Protein AF-A0A9E1WDV5-F1 (afdb_monomer)

Solvent-accessible surface area (backbone atoms only — not comparable to full-atom values): 10100 Å² total; per-residue (Å²): 139,89,77,88,84,61,81,76,70,56,61,64,53,57,55,52,54,55,58,60,65,59,67,74,69,68,68,80,78,72,62,72,79,71,46,69,44,47,74,44,73,50,75,54,96,92,43,55,32,31,44,28,14,73,66,49,79,70,49,50,43,37,29,27,35,70,86,77,57,23,31,42,32,29,31,73,94,38,62,71,70,48,54,77,76,39,52,66,35,96,75,45,41,65,45,50,74,66,55,44,56,51,50,28,55,51,74,51,48,94,78,53,53,72,71,54,52,51,50,44,50,54,50,51,52,53,51,44,63,72,44,42,66,62,52,52,61,49,50,54,74,52,51,81,76,49,80,89,74,82,72,77,86,81,66,74,64,76,66,59,64,69,74,73,73,123

Structure (mmCIF, N/CA/C/O backbone):
data_AF-A0A9E1WDV5-F1
#
_entry.id   AF-A0A9E1WDV5-F1
#
loop_
_atom_site.group_PDB
_atom_site.id
_atom_site.type_symbol
_atom_site.label_atom_id
_atom_site.label_alt_id
_atom_site.label_comp_id
_atom_site.label_asym_id
_atom_site.label_entity_id
_atom_site.label_seq_id
_atom_site.pdbx_PDB_ins_code
_atom_site.Cartn_x
_atom_site.Cartn_y
_atom_site.Cartn_z
_atom_site.occupancy
_atom_site.B_iso_or_equiv
_atom_site.auth_seq_id
_atom_site.auth_comp_id
_atom_site.auth_asym_id
_atom_site.auth_atom_id
_atom_site.pdbx_PDB_model_num
ATOM 1 N N . MET A 1 1 ? -38.985 -73.290 37.333 1.00 40.25 1 MET A N 1
ATOM 2 C CA . MET A 1 1 ? -37.924 -72.934 36.360 1.00 40.25 1 MET A CA 1
ATOM 3 C C . MET A 1 1 ? -38.613 -72.349 35.131 1.00 40.25 1 MET A C 1
ATOM 5 O O . MET A 1 1 ? -39.318 -73.069 34.452 1.00 40.25 1 MET A O 1
ATOM 9 N N . SER A 1 2 ? -38.788 -71.028 35.063 1.00 48.06 2 SER A N 1
ATOM 10 C CA . SER A 1 2 ? -37.853 -70.038 34.482 1.00 48.06 2 SER A CA 1
ATOM 11 C C . SER A 1 2 ? -38.047 -69.858 32.971 1.00 48.06 2 SER A C 1
ATOM 13 O O . SER A 1 2 ? -37.260 -70.384 32.199 1.00 48.06 2 SER A O 1
ATOM 15 N N . ILE A 1 3 ? -39.074 -69.102 32.549 1.00 50.84 3 ILE A N 1
ATOM 16 C CA . ILE A 1 3 ? -39.192 -68.623 31.147 1.00 50.84 3 ILE A CA 1
ATOM 17 C C . ILE A 1 3 ? -39.612 -67.134 31.051 1.00 50.84 3 ILE A C 1
ATOM 19 O O . ILE A 1 3 ? -39.358 -66.474 30.052 1.00 50.84 3 ILE A O 1
ATOM 23 N N . LEU A 1 4 ? -40.154 -66.519 32.109 1.00 46.38 4 LEU A N 1
ATOM 24 C CA . LEU A 1 4 ? -40.677 -65.138 32.050 1.00 46.38 4 LEU A CA 1
ATOM 25 C C . LEU A 1 4 ? -39.651 -64.012 32.304 1.00 46.38 4 LEU A C 1
ATOM 27 O O . LEU A 1 4 ? -40.028 -62.847 32.390 1.00 46.38 4 LEU A O 1
ATOM 31 N N . SER A 1 5 ? -38.353 -64.318 32.387 1.00 48.53 5 SER A N 1
ATOM 32 C CA . SER A 1 5 ? -37.308 -63.343 32.756 1.00 48.53 5 SER A CA 1
ATOM 33 C C . SER A 1 5 ? -36.279 -63.083 31.648 1.00 48.53 5 SER A C 1
ATOM 35 O O . SER A 1 5 ? -35.106 -62.854 31.930 1.00 48.53 5 SER A O 1
ATOM 37 N N . LEU A 1 6 ? -36.686 -63.131 30.373 1.00 48.66 6 LEU A N 1
ATOM 38 C CA . LEU A 1 6 ? -35.787 -62.796 29.255 1.00 48.66 6 LEU A CA 1
ATOM 39 C C . LEU A 1 6 ? -36.230 -61.572 28.434 1.00 48.66 6 LEU A C 1
ATOM 41 O O . LEU A 1 6 ? -35.383 -60.851 27.919 1.00 48.66 6 LEU A O 1
ATOM 45 N N . CYS A 1 7 ? -37.523 -61.231 28.399 1.00 47.50 7 CYS A N 1
ATOM 46 C CA . CYS A 1 7 ? -38.008 -60.123 27.559 1.00 47.50 7 CYS A CA 1
ATOM 47 C C . CYS A 1 7 ? -37.864 -58.719 28.180 1.00 47.50 7 CYS A C 1
ATOM 49 O O . CYS A 1 7 ? -38.053 -57.720 27.490 1.00 47.50 7 CYS A O 1
ATOM 51 N N . LYS A 1 8 ? -37.520 -58.602 29.472 1.00 47.00 8 LYS A N 1
ATOM 52 C CA . LYS A 1 8 ? -37.421 -57.295 30.161 1.00 47.00 8 LYS A CA 1
ATOM 53 C C . LYS A 1 8 ? -36.013 -56.680 30.125 1.00 47.00 8 LYS A C 1
ATOM 55 O O . LYS A 1 8 ? -35.875 -55.481 30.344 1.00 47.00 8 LYS A O 1
ATOM 60 N N . LYS A 1 9 ? -34.979 -57.472 29.805 1.00 47.53 9 LYS A N 1
ATOM 61 C CA . LYS A 1 9 ? -33.569 -57.033 29.785 1.00 47.53 9 LYS A CA 1
ATOM 62 C C . LYS A 1 9 ? -33.038 -56.601 28.411 1.00 47.53 9 LYS A C 1
ATOM 64 O O . LYS A 1 9 ? -31.961 -56.026 28.362 1.00 47.53 9 LYS A O 1
ATOM 69 N N . MET A 1 10 ? -33.779 -56.804 27.317 1.00 49.31 10 MET A N 1
ATOM 70 C CA . MET A 1 10 ? -33.367 -56.320 25.983 1.00 49.31 10 MET A CA 1
ATOM 71 C C . MET A 1 10 ? -33.741 -54.855 25.710 1.00 49.31 10 MET A C 1
ATOM 73 O O . MET A 1 10 ? -33.096 -54.194 24.901 1.00 49.31 10 MET A O 1
ATOM 77 N N . ARG A 1 11 ? -34.753 -54.315 26.405 1.00 49.81 11 ARG A N 1
ATOM 78 C CA . ARG A 1 11 ? -35.222 -52.932 26.219 1.00 49.81 11 ARG A CA 1
ATOM 79 C C . ARG A 1 11 ? -34.251 -51.830 26.689 1.00 49.81 11 ARG A C 1
ATOM 81 O O . ARG A 1 11 ? -34.165 -50.834 25.978 1.00 49.81 11 ARG A O 1
ATOM 88 N N . PRO A 1 12 ? -33.502 -51.957 27.806 1.00 51.78 12 PRO A N 1
ATOM 89 C CA . PRO A 1 12 ? -32.564 -50.902 28.196 1.00 51.78 12 PRO A CA 1
ATOM 90 C C . PRO A 1 12 ? -31.281 -50.917 27.351 1.00 51.78 12 PRO A C 1
ATOM 92 O O . PRO A 1 12 ? -30.659 -49.875 27.178 1.00 51.78 12 PRO A O 1
ATOM 95 N N . ILE A 1 13 ? -30.905 -52.070 26.783 1.00 55.22 13 ILE A N 1
ATOM 96 C CA . ILE A 1 13 ? -29.694 -52.202 25.959 1.00 55.22 13 ILE A CA 1
ATOM 97 C C . ILE A 1 13 ? -29.890 -51.496 24.611 1.00 55.22 13 ILE A C 1
ATOM 99 O O . ILE A 1 13 ? -29.024 -50.743 24.178 1.00 55.22 13 ILE A O 1
ATOM 103 N N . LEU A 1 14 ? -31.063 -51.658 23.990 1.00 53.00 14 LEU A N 1
ATOM 104 C CA . LEU A 1 14 ? -31.397 -50.994 22.726 1.00 53.00 14 LEU A CA 1
ATOM 105 C C . LEU A 1 14 ? -31.466 -49.463 22.853 1.00 53.00 14 LEU A C 1
ATOM 107 O O . LEU A 1 14 ? -31.001 -48.762 21.961 1.00 53.00 14 LEU A O 1
ATOM 111 N N . LEU A 1 15 ? -31.969 -48.938 23.975 1.00 54.72 15 LEU A N 1
ATOM 112 C CA . LEU A 1 15 ? -31.975 -47.493 24.242 1.00 54.72 15 LEU A CA 1
ATOM 113 C C . LEU A 1 15 ? -30.565 -46.930 24.475 1.00 54.72 15 LEU A C 1
ATOM 115 O O . LEU A 1 15 ? -30.268 -45.823 24.034 1.00 54.72 15 LEU A O 1
ATOM 119 N N . SER A 1 16 ? -29.683 -47.70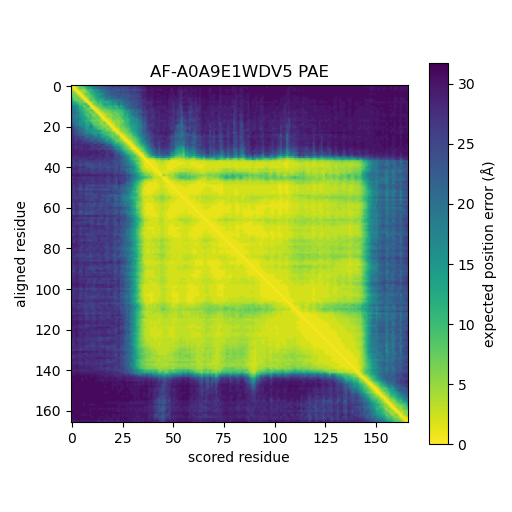4 25.113 1.00 55.78 16 SER A N 1
ATOM 120 C CA . SER A 1 16 ? -28.302 -47.284 25.365 1.00 55.78 16 SER A CA 1
ATOM 121 C C . SER A 1 16 ? -27.4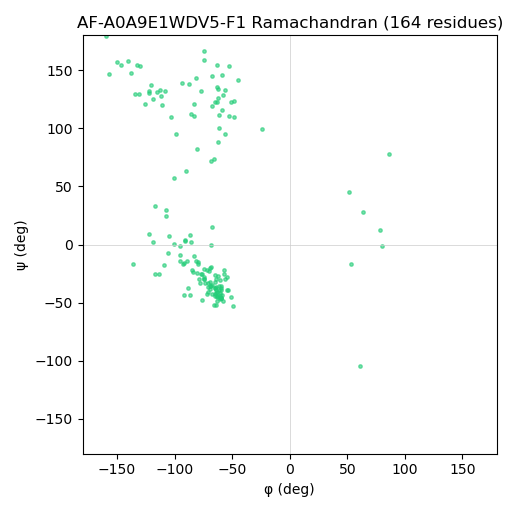55 -47.243 24.088 1.00 55.78 16 SER A C 1
ATOM 123 O O . SER A 1 16 ? -26.600 -46.374 23.965 1.00 55.78 16 SER A O 1
ATOM 125 N N . VAL A 1 17 ? -27.699 -48.133 23.120 1.00 57.88 17 VAL A N 1
ATOM 126 C CA . VAL A 1 17 ? -26.979 -48.135 21.830 1.00 57.88 17 VAL A CA 1
ATOM 127 C C . VAL A 1 17 ? -27.385 -46.944 20.952 1.00 57.88 17 VAL A C 1
ATOM 129 O O . VAL A 1 17 ? -26.532 -46.342 20.306 1.00 57.88 17 VAL A O 1
ATOM 132 N N . VAL A 1 18 ? -28.660 -46.539 20.978 1.00 58.50 18 VAL A N 1
ATOM 133 C CA . VAL A 1 18 ? -29.145 -45.367 20.223 1.00 58.50 18 VAL A CA 1
ATOM 134 C C . VAL A 1 18 ? -28.589 -44.052 20.789 1.00 58.50 18 VAL A C 1
ATOM 136 O O . VAL A 1 18 ? -28.248 -43.156 20.020 1.00 58.50 18 VAL A O 1
ATOM 139 N N . LEU A 1 19 ? -28.419 -43.944 22.112 1.00 57.44 19 LEU A N 1
ATOM 140 C CA . LEU A 1 19 ? -27.826 -42.760 22.751 1.00 57.44 19 LEU A CA 1
ATOM 141 C C . LEU A 1 19 ? -26.325 -42.594 22.455 1.00 57.44 19 LEU A C 1
ATOM 143 O O . LEU A 1 19 ? -25.858 -41.465 22.339 1.00 57.44 19 LEU A O 1
ATOM 147 N N . VAL A 1 20 ? -25.578 -43.691 22.279 1.00 59.66 20 VAL A N 1
ATOM 148 C CA . VAL A 1 20 ? -24.147 -43.631 21.918 1.00 59.66 20 VAL A CA 1
ATOM 149 C C . VAL A 1 20 ? -23.956 -43.212 20.454 1.00 59.66 20 VAL A C 1
ATOM 151 O O . VAL A 1 20 ? -23.021 -42.479 20.146 1.00 59.66 20 VAL A O 1
ATOM 154 N N . LEU A 1 21 ? -24.870 -43.591 19.555 1.00 56.53 21 LEU A N 1
ATOM 155 C CA . LEU A 1 21 ? -24.805 -43.217 18.135 1.00 56.53 21 LEU A CA 1
ATOM 156 C C . LEU A 1 21 ? -25.186 -41.747 17.866 1.00 56.53 21 LEU A C 1
ATOM 158 O O . LEU A 1 21 ? -24.774 -41.193 16.850 1.00 56.53 21 LEU A O 1
ATOM 162 N N . ALA A 1 22 ? -25.917 -41.089 18.772 1.00 56.88 22 ALA A N 1
ATOM 163 C CA . ALA A 1 22 ? -26.280 -39.673 18.643 1.00 56.88 22 ALA A CA 1
ATOM 164 C C . ALA A 1 22 ? -25.162 -38.698 19.078 1.00 56.88 22 ALA A C 1
ATOM 166 O O . ALA A 1 22 ? -25.220 -37.514 18.751 1.00 56.88 22 ALA A O 1
ATOM 167 N N . ALA A 1 23 ? -24.129 -39.175 19.784 1.00 54.06 23 ALA A N 1
ATOM 168 C CA . ALA A 1 23 ? -23.031 -38.333 20.268 1.00 54.06 23 ALA A CA 1
ATOM 169 C C . ALA A 1 23 ? -21.973 -38.008 19.192 1.00 54.06 23 ALA A C 1
ATOM 171 O O . ALA A 1 23 ? -21.201 -37.071 19.365 1.00 54.06 23 ALA A O 1
ATOM 172 N N . CYS A 1 24 ? -21.953 -38.730 18.066 1.00 59.31 24 CYS A N 1
ATOM 173 C CA . CYS A 1 24 ? -21.015 -38.482 16.962 1.00 59.31 24 CYS A CA 1
ATOM 174 C C . CYS A 1 24 ? -21.587 -37.591 15.844 1.00 59.31 24 CYS A C 1
ATOM 176 O O . CYS A 1 24 ? -20.881 -37.300 14.885 1.00 59.31 24 CYS A O 1
ATOM 178 N N . ALA A 1 25 ? -22.846 -37.151 15.950 1.00 54.28 25 ALA A N 1
ATOM 179 C CA . ALA A 1 25 ? -23.476 -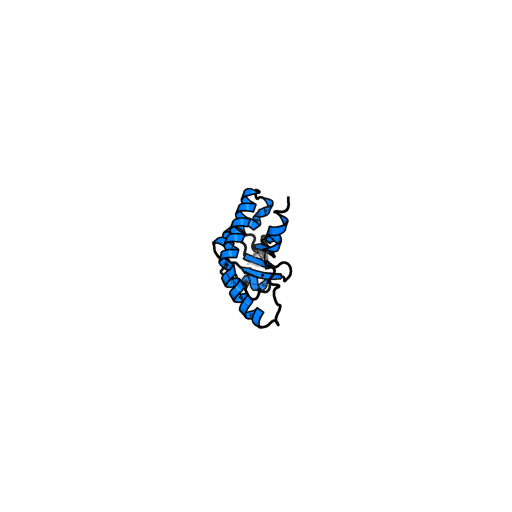36.265 14.965 1.00 54.28 25 ALA A CA 1
ATOM 180 C C . ALA A 1 25 ? -23.305 -34.770 15.289 1.00 54.28 25 ALA A C 1
ATOM 182 O O . ALA A 1 25 ? -23.817 -33.917 14.569 1.00 54.28 25 ALA A O 1
ATOM 183 N N . GLN A 1 26 ? -22.574 -34.434 16.354 1.00 54.28 26 GLN A N 1
ATOM 184 C CA . GLN A 1 26 ? -22.128 -33.067 16.584 1.00 54.28 26 GLN A CA 1
ATOM 185 C C . GLN A 1 26 ? -20.892 -32.839 15.723 1.00 54.28 26 GLN A C 1
ATOM 187 O O . GLN A 1 26 ? -19.762 -32.956 16.187 1.00 54.28 26 GLN A O 1
ATOM 192 N N . THR A 1 27 ? -21.105 -32.528 14.446 1.00 55.06 27 THR A N 1
ATOM 193 C CA . THR A 1 27 ? -20.110 -31.748 13.719 1.00 55.06 27 THR A CA 1
ATOM 194 C C . THR A 1 27 ? -19.972 -30.445 14.500 1.00 55.06 27 THR A C 1
ATOM 196 O O . THR A 1 27 ? -20.966 -29.713 14.583 1.00 55.06 27 THR A O 1
ATOM 199 N N . PRO A 1 28 ? -18.814 -30.123 15.103 1.00 48.78 28 PRO A N 1
ATOM 200 C CA . PRO A 1 28 ? -18.574 -28.745 15.458 1.00 48.78 28 PRO A CA 1
ATOM 201 C C . PRO A 1 28 ? -18.595 -28.017 14.119 1.00 48.78 28 PRO A C 1
ATOM 203 O O . PRO A 1 28 ? -17.649 -28.091 13.339 1.00 48.78 28 PRO A O 1
ATOM 206 N N . SER A 1 29 ? -19.718 -27.370 13.811 1.00 47.56 29 SER A N 1
ATOM 207 C CA . SER A 1 29 ? -19.750 -26.317 12.814 1.00 47.56 29 SER A CA 1
ATOM 208 C C . SER A 1 29 ? -18.953 -25.170 13.418 1.00 47.56 29 SER A C 1
ATOM 210 O O . SER A 1 29 ? -19.499 -24.143 13.809 1.00 47.56 29 SER A O 1
ATOM 212 N N . ILE A 1 30 ? -17.635 -25.359 13.488 1.00 50.38 30 ILE A N 1
ATOM 213 C CA . ILE A 1 30 ? -16.679 -24.291 13.290 1.00 50.38 30 ILE A CA 1
ATOM 214 C C . ILE A 1 30 ? -16.884 -23.933 11.818 1.00 50.38 30 ILE A C 1
ATOM 216 O O . ILE A 1 30 ? -16.100 -24.286 10.944 1.00 50.38 30 ILE A O 1
ATOM 220 N N . ALA A 1 31 ? -18.006 -23.265 11.529 1.00 46.97 31 ALA A N 1
ATOM 221 C CA . ALA A 1 31 ? -17.942 -22.240 10.520 1.00 46.97 31 ALA A CA 1
ATOM 222 C C . ALA A 1 31 ? -16.760 -21.393 10.991 1.00 46.97 31 ALA A C 1
ATOM 224 O O . ALA A 1 31 ? -16.761 -21.001 12.170 1.00 46.97 31 ALA A O 1
ATOM 225 N N . PRO A 1 32 ? -15.712 -21.209 10.172 1.00 46.03 32 PRO A N 1
ATOM 226 C CA . PRO A 1 32 ? -14.718 -20.217 10.511 1.00 46.03 32 PRO A CA 1
ATOM 227 C C . PRO A 1 32 ? -15.539 -18.982 10.854 1.00 46.03 32 PRO A C 1
ATOM 229 O O . PRO A 1 32 ? -16.401 -18.581 10.067 1.00 46.03 32 PRO A O 1
ATOM 232 N N . GLN A 1 33 ? -15.362 -18.429 12.052 1.00 43.47 33 GLN A N 1
ATOM 233 C CA . GLN A 1 33 ? -15.646 -17.018 12.194 1.00 43.47 33 GLN A CA 1
ATOM 234 C C . GLN A 1 33 ? -14.740 -16.397 11.136 1.00 43.47 33 GLN A C 1
ATOM 236 O O . GLN A 1 33 ? -13.536 -16.290 11.347 1.00 43.47 33 GLN A O 1
ATOM 241 N N . GLN A 1 34 ? -15.279 -16.140 9.940 1.00 48.91 34 GLN A N 1
ATOM 242 C CA . GLN A 1 34 ? -14.677 -15.214 9.009 1.00 48.91 34 GLN A CA 1
ATOM 243 C C . GLN A 1 34 ? -14.733 -13.915 9.786 1.00 48.91 34 GLN A C 1
ATOM 245 O O . GLN A 1 34 ? -15.742 -13.212 9.776 1.00 48.91 34 GLN A O 1
ATOM 250 N N . VAL A 1 35 ? -13.692 -13.667 10.578 1.00 54.09 35 VAL A N 1
ATOM 251 C CA . VAL A 1 35 ? -13.362 -12.318 10.981 1.00 54.09 35 VAL A CA 1
ATOM 252 C C . VAL A 1 35 ? -13.294 -11.594 9.647 1.00 54.09 35 VAL A C 1
ATOM 254 O O . VAL A 1 35 ? -12.518 -11.974 8.770 1.00 54.09 35 VAL A O 1
ATOM 257 N N . ALA A 1 36 ? -14.267 -10.716 9.418 1.00 71.25 36 ALA A N 1
ATOM 258 C CA . ALA A 1 36 ? -14.376 -10.025 8.154 1.00 71.25 36 ALA A CA 1
ATOM 259 C C . ALA A 1 36 ? -13.090 -9.215 8.011 1.00 71.25 36 ALA A C 1
ATOM 261 O O . ALA A 1 36 ? -12.852 -8.305 8.805 1.00 71.25 36 ALA A O 1
ATOM 262 N N . GLY A 1 37 ? -12.238 -9.610 7.063 1.00 87.06 37 GLY A N 1
ATOM 263 C CA . GLY A 1 37 ? -11.040 -8.853 6.745 1.00 87.06 37 GLY A CA 1
ATOM 264 C C . GLY A 1 37 ? -11.395 -7.393 6.458 1.00 87.06 37 GLY A C 1
ATOM 265 O O . GLY A 1 37 ? -12.519 -7.080 6.053 1.00 87.06 37 GLY A O 1
ATOM 266 N N . LYS A 1 38 ? -10.445 -6.488 6.684 1.00 93.88 38 LYS A N 1
ATOM 267 C CA . LYS A 1 38 ? -10.629 -5.054 6.456 1.00 93.88 38 LYS A CA 1
ATOM 268 C C . LYS A 1 38 ? -9.831 -4.624 5.235 1.00 93.88 38 LYS A C 1
ATOM 270 O O . LYS A 1 38 ? -8.648 -4.930 5.120 1.00 93.88 38 LYS A O 1
ATOM 275 N N . THR A 1 39 ? -10.474 -3.872 4.349 1.00 94.94 39 THR A N 1
ATOM 276 C CA . THR A 1 39 ? -9.826 -3.241 3.197 1.00 94.94 39 THR A CA 1
ATOM 277 C C . THR A 1 39 ? -10.060 -1.742 3.265 1.00 94.94 39 THR A C 1
ATOM 279 O O . THR A 1 39 ? -11.196 -1.302 3.434 1.00 94.94 39 THR A O 1
ATOM 282 N N . VAL A 1 40 ? -8.992 -0.963 3.124 1.00 94.75 40 VAL A N 1
ATOM 283 C CA . VAL A 1 40 ? -9.053 0.501 3.045 1.00 94.75 40 VAL A CA 1
ATOM 284 C C . VAL A 1 40 ? -8.335 0.932 1.775 1.00 94.75 40 VAL A C 1
ATOM 286 O O . VAL A 1 40 ? -7.156 0.629 1.600 1.00 94.75 40 VAL A O 1
ATOM 289 N N . CYS A 1 41 ? -9.057 1.616 0.893 1.00 94.25 41 CYS A N 1
ATOM 290 C CA . CYS A 1 41 ? -8.558 2.090 -0.393 1.00 94.25 41 CYS A CA 1
ATOM 291 C C . CYS A 1 41 ? -8.490 3.610 -0.401 1.00 94.25 41 CYS A C 1
ATOM 293 O O . CYS A 1 41 ? -9.461 4.263 -0.020 1.00 94.25 41 CYS A O 1
ATOM 295 N N . ASP A 1 42 ? -7.369 4.161 -0.858 1.00 91.25 42 ASP A N 1
ATOM 296 C CA . ASP A 1 42 ? -7.264 5.578 -1.192 1.00 91.25 42 ASP A CA 1
ATOM 297 C C . ASP A 1 42 ? -6.076 5.841 -2.129 1.00 91.25 42 ASP A C 1
ATOM 299 O O . ASP A 1 42 ? -5.314 4.946 -2.504 1.00 91.25 42 ASP A O 1
ATOM 303 N N . THR A 1 43 ? -5.909 7.099 -2.505 1.00 89.81 43 THR A N 1
ATOM 304 C CA . THR A 1 43 ? -4.728 7.616 -3.169 1.00 89.81 43 THR A CA 1
ATOM 305 C C . THR A 1 43 ? -3.690 7.995 -2.125 1.00 89.81 43 THR A C 1
ATOM 307 O O . THR A 1 43 ? -3.855 8.947 -1.364 1.00 89.81 43 THR A O 1
ATOM 310 N N . TYR A 1 44 ? -2.592 7.251 -2.107 1.00 81.62 44 TYR A N 1
ATOM 311 C CA . TYR A 1 44 ? -1.439 7.550 -1.274 1.00 81.62 44 TYR A CA 1
ATOM 312 C C . TYR A 1 44 ? -0.284 7.964 -2.179 1.00 81.62 44 TYR A C 1
ATOM 314 O O . TYR A 1 44 ? 0.074 7.254 -3.121 1.00 81.62 44 TYR A O 1
ATOM 322 N N . LEU A 1 45 ? 0.317 9.118 -1.881 1.00 80.06 45 LEU A N 1
ATOM 323 C CA . LEU A 1 45 ? 1.310 9.761 -2.746 1.00 80.06 45 LEU A CA 1
ATOM 324 C C . LEU A 1 45 ? 0.698 10.113 -4.114 1.00 80.06 45 LEU A C 1
ATOM 326 O O . LEU A 1 45 ? -0.073 11.060 -4.207 1.00 80.06 45 LEU A O 1
ATOM 330 N N . ILE A 1 46 ? 1.030 9.345 -5.151 1.00 80.19 46 ILE A N 1
ATOM 331 C CA . ILE A 1 46 ? 0.524 9.490 -6.524 1.00 80.19 46 ILE A CA 1
ATOM 332 C C . ILE A 1 46 ? -0.158 8.209 -7.026 1.00 80.19 46 ILE A C 1
ATOM 334 O O . ILE A 1 46 ? -0.435 8.092 -8.214 1.00 80.19 46 ILE A O 1
ATOM 338 N N . GLN A 1 47 ? -0.377 7.222 -6.148 1.00 81.88 47 GLN A N 1
ATOM 339 C CA . GLN A 1 47 ? -0.862 5.896 -6.531 1.00 81.88 47 GLN A CA 1
ATOM 340 C C . GLN A 1 47 ? -2.168 5.562 -5.814 1.00 81.88 47 GLN A C 1
ATOM 342 O O . GLN A 1 47 ? -2.276 5.702 -4.594 1.00 81.88 47 GLN A O 1
ATOM 347 N N . SER A 1 48 ? -3.152 5.086 -6.573 1.00 91.44 48 SER A N 1
ATOM 348 C CA . SER A 1 48 ? -4.408 4.564 -6.037 1.00 91.44 48 SER A CA 1
ATOM 349 C C . SER A 1 48 ? -4.214 3.105 -5.627 1.00 91.44 48 SER A C 1
ATOM 351 O O . SER A 1 48 ? -4.012 2.221 -6.464 1.00 91.44 48 SER A O 1
ATOM 353 N N . MET A 1 49 ? -4.244 2.853 -4.321 1.00 94.31 49 MET A N 1
ATOM 354 C CA . MET A 1 49 ? -3.903 1.561 -3.730 1.00 94.31 49 MET A CA 1
ATOM 355 C C . MET A 1 49 ? -4.843 1.208 -2.578 1.00 94.31 49 MET A C 1
ATOM 357 O O . MET A 1 49 ? -5.447 2.078 -1.949 1.00 94.31 49 MET A O 1
ATOM 361 N N . CYS A 1 50 ? -4.932 -0.079 -2.266 1.00 95.44 50 CYS A N 1
ATOM 362 C CA . CYS A 1 50 ? -5.668 -0.563 -1.105 1.00 95.44 50 CYS A CA 1
ATOM 363 C C . CYS A 1 50 ? -4.737 -1.320 -0.164 1.00 95.44 50 CYS A C 1
ATOM 365 O O . CYS A 1 50 ? -3.936 -2.143 -0.606 1.00 95.44 50 CYS A O 1
ATOM 367 N N . VAL A 1 51 ? -4.882 -1.077 1.138 1.00 95.75 51 VAL A N 1
ATOM 368 C CA . VAL A 1 51 ? -4.311 -1.925 2.189 1.00 95.75 51 VAL A CA 1
ATOM 369 C C . VAL A 1 51 ? -5.357 -2.942 2.625 1.00 95.75 51 VAL A C 1
ATOM 371 O O . VAL A 1 51 ? -6.538 -2.606 2.755 1.00 95.75 51 VAL A O 1
ATOM 374 N N . GLN A 1 52 ? -4.941 -4.185 2.849 1.00 96.31 52 GLN A N 1
ATOM 375 C CA . GLN A 1 52 ? -5.851 -5.257 3.226 1.00 96.31 52 GLN A CA 1
ATOM 376 C C . GLN A 1 52 ? -5.300 -6.090 4.380 1.00 96.31 52 GLN A C 1
ATOM 378 O O . GLN A 1 52 ? -4.172 -6.578 4.337 1.00 96.31 52 GLN A O 1
ATOM 383 N N . ASP A 1 53 ? -6.136 -6.264 5.394 1.00 96.94 53 ASP A N 1
ATOM 384 C CA . ASP A 1 53 ? -6.010 -7.242 6.468 1.00 96.94 53 ASP A CA 1
ATOM 385 C C . ASP A 1 53 ? -6.996 -8.374 6.163 1.00 96.94 53 ASP A C 1
ATOM 387 O O . ASP A 1 53 ? -8.211 -8.178 6.207 1.00 96.94 53 ASP A O 1
ATOM 391 N N . LEU A 1 54 ? -6.487 -9.548 5.788 1.00 94.38 54 LEU A N 1
ATOM 392 C CA . LEU A 1 54 ? -7.319 -10.673 5.356 1.00 94.38 54 LEU A CA 1
ATOM 393 C C . LEU A 1 54 ? -7.975 -11.390 6.538 1.00 94.38 54 LEU A C 1
ATOM 395 O O . LEU A 1 54 ? -9.002 -12.045 6.367 1.00 94.38 54 LEU A O 1
ATOM 399 N N . GLN A 1 55 ? -7.362 -11.305 7.718 1.00 92.75 55 GLN A N 1
ATOM 400 C CA . GLN A 1 55 ? -7.733 -12.078 8.905 1.00 92.75 55 GLN A CA 1
ATOM 401 C C . GLN A 1 55 ? -8.456 -11.230 9.958 1.00 92.75 55 GLN A C 1
ATOM 403 O O . GLN A 1 55 ? -8.930 -11.783 10.947 1.00 92.75 55 GLN A O 1
ATOM 408 N N . GLY A 1 56 ? -8.536 -9.914 9.763 1.00 92.50 56 GLY A N 1
ATOM 409 C CA . GLY A 1 56 ? -9.090 -8.964 10.723 1.00 92.50 56 GLY A CA 1
ATOM 410 C C . GLY A 1 56 ? -8.295 -8.897 12.032 1.00 92.50 56 GLY A C 1
ATOM 411 O O . GLY A 1 56 ? -8.886 -8.643 13.082 1.00 92.50 56 G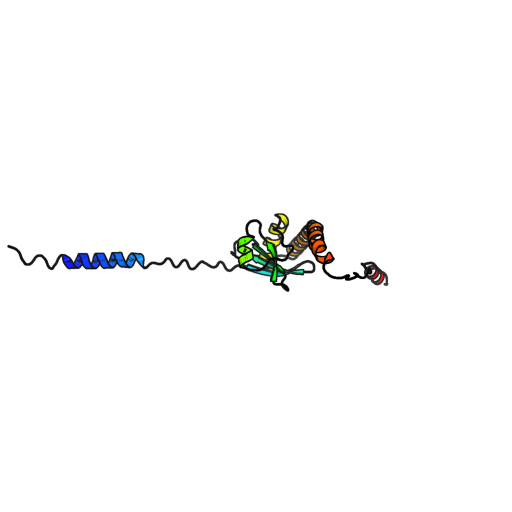LY A O 1
ATOM 412 N N . ASP A 1 57 ? -6.986 -9.180 12.002 1.00 93.56 57 ASP A N 1
ATOM 413 C CA . ASP A 1 57 ? -6.104 -9.129 13.179 1.00 93.56 57 ASP A CA 1
ATOM 414 C C . ASP A 1 57 ? -5.537 -7.719 13.448 1.00 93.56 57 ASP A C 1
ATOM 416 O O . ASP A 1 57 ? -4.778 -7.520 14.401 1.00 93.56 57 ASP A O 1
ATOM 420 N N . GLY A 1 58 ? -5.926 -6.730 12.639 1.00 94.06 58 GLY A N 1
ATOM 421 C CA . GLY A 1 58 ? -5.433 -5.358 12.692 1.00 94.0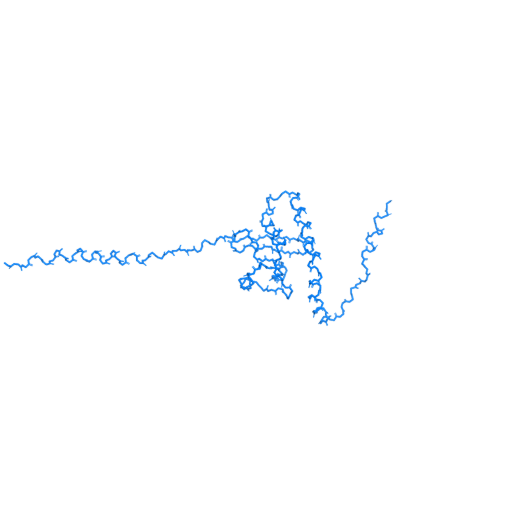6 58 GLY A CA 1
ATOM 422 C C . GLY A 1 58 ? -4.053 -5.189 12.057 1.00 94.06 58 GLY A C 1
ATOM 423 O O . GLY A 1 58 ? -3.410 -4.155 12.263 1.00 94.06 58 GLY A O 1
ATOM 424 N N . VAL A 1 59 ? -3.570 -6.187 11.313 1.00 96.38 59 VAL A N 1
ATOM 425 C CA . VAL A 1 59 ? -2.276 -6.153 10.637 1.00 96.38 59 VAL A CA 1
ATOM 426 C C . VAL A 1 59 ? -2.475 -6.284 9.135 1.00 96.38 59 VAL A C 1
ATOM 428 O O . VAL A 1 59 ? -3.051 -7.244 8.638 1.00 96.38 59 VAL A O 1
ATOM 431 N N . VAL A 1 60 ? -1.930 -5.329 8.385 1.00 97.06 60 VAL A N 1
ATOM 432 C CA . VAL A 1 60 ? -1.966 -5.370 6.922 1.00 97.06 60 VAL A CA 1
ATOM 433 C C . VAL A 1 60 ? -1.196 -6.592 6.428 1.00 97.06 60 VAL A C 1
ATOM 435 O O . VAL A 1 60 ? -0.004 -6.739 6.708 1.00 97.06 60 VAL A O 1
ATOM 438 N N . ASP A 1 61 ? -1.870 -7.453 5.672 1.00 97.69 61 ASP A N 1
ATOM 439 C CA . ASP A 1 61 ? -1.288 -8.628 5.031 1.00 97.69 61 ASP A CA 1
ATOM 440 C C . ASP A 1 61 ? -0.736 -8.290 3.640 1.00 97.69 61 ASP A C 1
ATOM 442 O O . ASP A 1 61 ? 0.318 -8.806 3.256 1.00 97.69 61 ASP A O 1
ATOM 446 N N . LEU A 1 62 ? -1.416 -7.414 2.893 1.00 97.12 62 LEU A N 1
ATOM 447 C CA . LEU A 1 62 ? -1.030 -7.025 1.536 1.00 97.12 62 LEU A CA 1
ATOM 448 C C . LEU A 1 62 ? -1.446 -5.592 1.181 1.00 97.12 62 LEU A C 1
ATOM 450 O O . LEU A 1 62 ? -2.372 -5.026 1.764 1.00 97.12 62 LEU A O 1
ATOM 454 N N . ILE A 1 63 ? -0.748 -5.025 0.199 1.00 95.94 63 ILE A N 1
ATOM 455 C CA . ILE A 1 63 ? -1.061 -3.749 -0.444 1.00 95.94 63 ILE A CA 1
ATOM 456 C C . ILE A 1 63 ? -1.008 -3.956 -1.955 1.00 95.94 63 ILE A C 1
ATOM 458 O O . ILE A 1 63 ? -0.022 -4.497 -2.470 1.00 95.94 63 ILE A O 1
ATOM 462 N N . TYR A 1 64 ? -2.057 -3.528 -2.651 1.00 95.81 64 TYR A N 1
ATOM 463 C CA . TYR A 1 64 ? -2.201 -3.725 -4.091 1.00 95.81 64 TYR A CA 1
ATOM 464 C C . TYR A 1 64 ? -2.617 -2.454 -4.823 1.00 95.81 64 TYR A C 1
ATOM 466 O O . TYR A 1 64 ? -3.220 -1.552 -4.232 1.00 95.81 64 TYR A O 1
ATOM 474 N N . PHE A 1 65 ? -2.270 -2.385 -6.106 1.00 94.94 65 PHE A N 1
ATOM 475 C CA . PHE A 1 65 ? -2.705 -1.311 -6.992 1.00 94.94 65 PHE A CA 1
ATOM 476 C C . PHE A 1 65 ? -4.150 -1.527 -7.431 1.00 94.94 65 PHE A C 1
ATOM 478 O O . PHE A 1 65 ? -4.524 -2.624 -7.836 1.00 94.94 65 PHE A O 1
ATOM 485 N N . THR A 1 66 ? -4.970 -0.481 -7.347 1.00 94.50 66 THR A N 1
ATOM 486 C CA . THR A 1 66 ? -6.410 -0.578 -7.659 1.00 94.50 66 THR A CA 1
ATOM 487 C C . THR A 1 66 ? -6.719 -0.782 -9.139 1.00 94.50 66 THR A C 1
ATOM 489 O O . THR A 1 66 ? -7.791 -1.276 -9.467 1.00 94.50 66 THR A O 1
ATOM 492 N N . ASP A 1 67 ? -5.810 -0.396 -10.029 1.00 91.38 67 ASP A N 1
ATOM 493 C CA . ASP A 1 67 ? -5.964 -0.484 -11.479 1.00 91.38 67 ASP A CA 1
ATOM 494 C C . ASP A 1 67 ? -5.540 -1.849 -12.035 1.00 91.38 67 ASP A C 1
ATOM 496 O O . ASP A 1 67 ? -6.241 -2.402 -12.883 1.00 91.38 67 ASP A O 1
ATOM 500 N N . THR A 1 68 ? -4.416 -2.399 -11.565 1.00 92.75 68 THR A N 1
ATOM 501 C CA . THR A 1 68 ? -3.900 -3.694 -12.036 1.00 92.75 68 THR A CA 1
ATOM 502 C C . THR A 1 68 ? -4.315 -4.874 -11.171 1.00 92.75 68 THR A C 1
ATOM 504 O O . THR A 1 68 ? -4.167 -6.011 -11.612 1.00 92.75 68 THR A O 1
ATOM 507 N N . GLU A 1 69 ? -4.825 -4.621 -9.962 1.00 95.12 69 GLU A N 1
ATOM 508 C CA . GLU A 1 69 ? -5.083 -5.659 -8.960 1.00 95.12 69 GLU A CA 1
ATOM 509 C C . GLU A 1 69 ? -3.842 -6.539 -8.747 1.00 95.12 69 GLU A C 1
ATOM 511 O O . GLU A 1 69 ? -3.906 -7.766 -8.731 1.00 95.12 69 GLU A O 1
ATOM 516 N N . GLU A 1 70 ? -2.676 -5.903 -8.617 1.00 96.06 70 GLU A N 1
ATOM 517 C CA . GLU A 1 70 ? -1.416 -6.584 -8.332 1.00 96.06 70 GLU A CA 1
ATOM 518 C C . GLU A 1 70 ? -0.867 -6.174 -6.965 1.00 96.06 70 GLU A C 1
ATOM 520 O O . GLU A 1 70 ? -0.724 -4.989 -6.645 1.00 96.06 70 GLU A O 1
ATOM 525 N N . ILE A 1 71 ? -0.483 -7.168 -6.164 1.00 96.69 71 ILE A N 1
ATOM 526 C CA . ILE A 1 71 ? 0.190 -6.975 -4.880 1.00 96.69 71 ILE A CA 1
ATOM 527 C C . ILE A 1 71 ? 1.583 -6.412 -5.141 1.00 96.69 71 ILE A C 1
ATOM 529 O O . ILE A 1 71 ? 2.424 -7.089 -5.733 1.00 96.69 71 ILE A O 1
ATOM 533 N N . PHE A 1 72 ? 1.877 -5.219 -4.632 1.00 93.62 72 PHE A N 1
ATOM 534 C CA . PHE A 1 72 ? 3.216 -4.627 -4.714 1.00 93.62 72 PHE A CA 1
ATOM 535 C C . PHE A 1 72 ? 3.928 -4.579 -3.358 1.00 93.62 72 PHE A C 1
ATOM 537 O O . PHE A 1 72 ? 5.158 -4.498 -3.315 1.00 93.62 72 PHE A O 1
ATOM 544 N N . MET A 1 73 ? 3.199 -4.717 -2.245 1.00 94.56 73 MET A N 1
ATOM 545 C CA . MET A 1 73 ? 3.796 -4.942 -0.926 1.00 94.56 73 MET A CA 1
ATOM 546 C C . MET A 1 73 ? 3.026 -5.990 -0.128 1.00 94.56 73 MET A C 1
ATOM 548 O O . MET A 1 73 ? 1.810 -6.097 -0.245 1.00 94.56 73 MET A O 1
ATOM 552 N N . TYR A 1 74 ? 3.722 -6.765 0.703 1.00 96.88 74 TYR A N 1
ATOM 553 C CA . TYR A 1 74 ? 3.100 -7.818 1.513 1.00 96.88 74 TYR A CA 1
ATOM 554 C C . TYR A 1 74 ? 3.784 -8.009 2.865 1.00 96.88 74 TYR A C 1
ATOM 556 O O . TYR A 1 74 ? 4.976 -7.748 3.020 1.00 96.88 74 TYR A O 1
ATOM 564 N N . ARG A 1 75 ? 3.057 -8.513 3.862 1.00 97.19 75 ARG A N 1
ATOM 565 C CA . ARG A 1 75 ? 3.607 -8.823 5.185 1.00 97.19 75 ARG A CA 1
ATOM 566 C C . ARG A 1 75 ? 4.687 -9.898 5.084 1.00 97.19 75 ARG A C 1
ATOM 568 O O . ARG A 1 75 ? 4.513 -10.935 4.440 1.00 97.19 75 ARG A O 1
ATOM 575 N N . SER A 1 76 ? 5.814 -9.680 5.757 1.00 95.62 76 SER A N 1
ATOM 576 C CA . SER A 1 76 ? 6.893 -10.672 5.789 1.00 95.62 76 SER A CA 1
ATOM 577 C C . SER A 1 76 ? 6.385 -12.022 6.316 1.00 95.62 76 SER A C 1
ATOM 579 O O . SER A 1 76 ? 5.659 -12.081 7.307 1.00 95.62 76 SER A O 1
ATOM 581 N N . GLY A 1 77 ? 6.736 -13.110 5.626 1.00 95.12 77 GLY A N 1
ATOM 582 C CA . GLY A 1 77 ? 6.258 -14.462 5.938 1.00 95.12 77 GLY A CA 1
ATOM 583 C C . GLY A 1 77 ? 4.854 -14.809 5.423 1.00 95.12 77 GLY A C 1
ATOM 584 O O . GLY A 1 77 ? 4.432 -15.946 5.596 1.00 95.12 77 GLY A O 1
ATOM 585 N N . LYS A 1 78 ? 4.141 -13.884 4.763 1.00 95.19 78 LYS A N 1
ATOM 586 C CA . LYS A 1 78 ? 2.796 -14.121 4.198 1.00 95.19 78 LYS A CA 1
ATOM 587 C C . LYS A 1 78 ? 2.769 -14.285 2.676 1.00 95.19 78 LYS A C 1
ATOM 589 O O . LYS A 1 78 ? 1.687 -14.373 2.106 1.00 95.19 78 LYS A O 1
ATOM 594 N N . ARG A 1 79 ? 3.934 -14.349 2.016 1.00 95.38 79 ARG A N 1
ATOM 595 C CA . ARG A 1 79 ? 4.045 -14.382 0.545 1.00 95.38 79 ARG A CA 1
ATOM 596 C C . ARG A 1 79 ? 3.128 -15.429 -0.091 1.00 95.38 79 ARG A C 1
ATOM 598 O O . ARG A 1 79 ? 2.351 -15.078 -0.966 1.00 95.38 79 ARG A O 1
ATOM 605 N N . ASP A 1 80 ? 3.209 -16.675 0.366 1.00 95.25 80 ASP A N 1
ATOM 606 C CA . ASP A 1 80 ? 2.455 -17.775 -0.242 1.00 95.25 80 ASP A CA 1
ATOM 607 C C . ASP A 1 80 ? 0.949 -17.603 -0.016 1.00 95.25 80 ASP A C 1
ATOM 609 O O . ASP A 1 80 ? 0.175 -17.707 -0.958 1.00 95.25 80 ASP A O 1
ATOM 613 N N . SER A 1 81 ? 0.539 -17.217 1.197 1.00 92.50 81 SER A N 1
ATOM 614 C CA . SER A 1 81 ? -0.878 -16.997 1.515 1.00 92.50 81 SER A CA 1
ATOM 615 C C . SER A 1 81 ? -1.509 -15.845 0.735 1.00 92.50 81 SER A C 1
ATOM 617 O O . SER A 1 81 ? -2.672 -15.930 0.366 1.00 92.50 81 SER A O 1
ATOM 619 N N . VAL A 1 82 ? -0.770 -14.761 0.477 1.00 95.19 82 VAL A N 1
ATOM 620 C CA . VAL A 1 82 ? -1.328 -13.629 -0.282 1.00 95.19 82 VAL A CA 1
ATOM 621 C C . VAL A 1 82 ? -1.300 -13.890 -1.791 1.00 95.19 82 VAL A C 1
ATOM 623 O O . VAL A 1 82 ? -2.150 -13.368 -2.504 1.00 95.19 82 VAL A O 1
ATOM 626 N N . ALA A 1 83 ? -0.397 -14.755 -2.272 1.00 95.19 83 ALA A N 1
ATOM 627 C CA . ALA A 1 83 ? -0.349 -15.189 -3.671 1.00 95.19 83 ALA A CA 1
ATOM 628 C C . ALA A 1 83 ? -1.614 -15.945 -4.109 1.00 95.19 83 ALA A C 1
ATOM 630 O O . ALA A 1 83 ? -1.943 -15.966 -5.291 1.00 95.19 83 ALA A O 1
ATOM 631 N N . GLU A 1 84 ? -2.303 -16.586 -3.162 1.00 94.06 84 GLU A N 1
ATOM 632 C CA . GLU A 1 84 ? -3.578 -17.269 -3.405 1.00 94.06 84 GLU A CA 1
ATOM 633 C C . GLU A 1 84 ? -4.732 -16.285 -3.641 1.00 94.06 84 GLU A C 1
ATOM 635 O O . GLU A 1 84 ? -5.744 -16.657 -4.233 1.00 94.06 84 GLU A O 1
ATOM 640 N N . VAL A 1 85 ? -4.585 -15.039 -3.179 1.00 92.81 85 VAL A N 1
ATOM 641 C CA . VAL A 1 85 ? -5.623 -14.005 -3.257 1.00 92.81 85 VAL A CA 1
ATOM 642 C C . VAL A 1 85 ? -5.484 -13.180 -4.531 1.00 92.81 85 VAL A C 1
ATOM 644 O O . VAL A 1 85 ? -6.487 -12.885 -5.176 1.00 92.81 85 VAL A O 1
ATOM 647 N N . MET A 1 86 ? -4.258 -12.788 -4.886 1.00 94.44 86 MET A N 1
ATOM 648 C CA . MET A 1 86 ? -4.010 -11.818 -5.952 1.00 94.44 86 MET A CA 1
ATOM 649 C C . MET A 1 86 ? -2.587 -11.969 -6.524 1.00 94.44 86 MET A C 1
ATOM 651 O O . MET A 1 86 ? -1.667 -12.330 -5.780 1.00 94.44 86 MET A O 1
ATOM 655 N N . PRO A 1 87 ? -2.365 -11.724 -7.833 1.00 96.88 87 PRO A N 1
ATOM 656 C CA . PRO A 1 87 ? -1.030 -11.794 -8.421 1.00 96.88 87 PRO A CA 1
ATOM 657 C C . PRO A 1 87 ? -0.082 -10.751 -7.824 1.00 96.88 87 PRO A C 1
ATOM 659 O O . PRO A 1 87 ? -0.491 -9.693 -7.354 1.00 96.88 87 PRO A O 1
ATOM 662 N N . PHE A 1 88 ? 1.218 -11.036 -7.878 1.00 96.62 88 PHE A N 1
ATOM 663 C CA . PHE A 1 88 ? 2.244 -10.069 -7.498 1.00 96.62 88 PHE A CA 1
ATOM 664 C C . PHE A 1 88 ? 2.635 -9.185 -8.673 1.00 96.62 88 PHE A C 1
ATOM 666 O O . PHE A 1 88 ? 2.946 -9.688 -9.753 1.00 96.62 88 PHE A O 1
ATOM 673 N N . HIS A 1 89 ? 2.789 -7.894 -8.396 1.00 94.31 89 HIS A N 1
ATOM 674 C CA . HIS A 1 89 ? 3.534 -7.002 -9.263 1.00 94.31 89 HIS A CA 1
ATOM 675 C C . HIS A 1 89 ? 4.974 -7.520 -9.392 1.00 94.31 89 HIS A C 1
ATOM 677 O O . HIS A 1 89 ? 5.571 -8.035 -8.439 1.00 94.31 89 HIS A O 1
ATOM 683 N N . ARG A 1 90 ? 5.583 -7.345 -10.566 1.00 91.56 90 ARG A N 1
ATOM 684 C CA . ARG A 1 90 ? 6.944 -7.839 -10.860 1.00 91.56 90 ARG A CA 1
ATOM 685 C C . ARG A 1 90 ? 8.012 -7.364 -9.864 1.00 91.56 90 ARG A C 1
ATOM 687 O O . ARG A 1 90 ? 9.008 -8.050 -9.655 1.00 91.56 90 ARG A O 1
ATOM 694 N N . CYS A 1 91 ? 7.790 -6.202 -9.252 1.00 91.44 91 CYS A N 1
ATOM 695 C CA . CYS A 1 91 ? 8.669 -5.587 -8.257 1.00 91.44 91 CYS A CA 1
ATOM 696 C C . CYS A 1 91 ? 8.100 -5.657 -6.831 1.00 91.44 91 CYS A C 1
ATOM 698 O O . CYS A 1 91 ? 8.428 -4.811 -6.005 1.00 91.44 91 CYS A O 1
ATOM 700 N N . ALA A 1 92 ? 7.226 -6.623 -6.537 1.00 92.69 92 ALA A N 1
ATOM 701 C CA . ALA A 1 92 ? 6.630 -6.757 -5.215 1.00 92.69 92 ALA A CA 1
ATOM 702 C C . ALA A 1 92 ? 7.672 -7.059 -4.130 1.00 92.69 92 ALA A C 1
ATOM 704 O O . ALA A 1 92 ? 8.526 -7.938 -4.292 1.00 92.69 92 ALA A O 1
ATOM 705 N N . VAL A 1 93 ? 7.562 -6.376 -2.992 1.00 91.75 93 VAL A N 1
ATOM 706 C CA . VAL A 1 93 ? 8.519 -6.475 -1.879 1.00 91.75 93 VAL A CA 1
ATOM 707 C C . VAL A 1 93 ? 7.825 -6.713 -0.537 1.00 91.75 93 VAL A C 1
ATOM 709 O O . VAL A 1 93 ? 6.678 -6.312 -0.350 1.00 91.75 93 VAL A O 1
ATOM 712 N N . PRO A 1 94 ? 8.495 -7.345 0.442 1.00 93.81 94 PRO A N 1
ATOM 713 C CA . PRO A 1 94 ? 7.950 -7.422 1.786 1.00 93.81 94 PRO A CA 1
ATOM 714 C C . PRO A 1 94 ? 7.922 -6.036 2.450 1.00 93.81 94 PRO A C 1
ATOM 716 O O . PRO A 1 94 ? 8.836 -5.226 2.279 1.00 93.81 94 PRO A O 1
ATOM 719 N N . LEU A 1 95 ? 6.902 -5.789 3.268 1.00 92.88 95 LEU A N 1
ATOM 720 C CA . LEU A 1 95 ? 6.812 -4.627 4.144 1.00 92.88 95 LEU A CA 1
ATOM 721 C C . LEU A 1 95 ? 7.958 -4.663 5.159 1.00 92.88 95 LEU A C 1
ATOM 723 O O . LEU A 1 95 ? 8.140 -5.641 5.889 1.00 92.88 95 LEU A O 1
ATOM 727 N N . ASN A 1 96 ? 8.728 -3.576 5.217 1.00 91.00 96 ASN A N 1
ATOM 728 C CA . ASN A 1 96 ? 9.660 -3.358 6.317 1.00 91.00 96 ASN A CA 1
ATOM 729 C C . ASN A 1 96 ? 8.887 -2.954 7.590 1.00 91.00 96 ASN A C 1
ATOM 731 O O . ASN A 1 96 ? 7.708 -2.606 7.528 1.00 91.00 96 ASN A O 1
ATOM 735 N N . ALA A 1 97 ? 9.546 -2.986 8.751 1.00 92.81 97 ALA A N 1
ATOM 736 C CA . ALA A 1 97 ? 8.882 -2.730 10.032 1.00 92.81 97 ALA A CA 1
ATOM 737 C C . ALA A 1 97 ? 8.225 -1.337 10.121 1.00 92.81 97 ALA A C 1
ATOM 739 O O . ALA A 1 97 ? 7.127 -1.221 10.662 1.00 92.81 97 ALA A O 1
ATOM 740 N N . GLY A 1 98 ? 8.873 -0.302 9.572 1.00 91.56 98 GLY A N 1
ATOM 741 C CA . GLY A 1 98 ? 8.337 1.061 9.553 1.00 91.56 98 GLY A CA 1
ATOM 742 C C . GLY A 1 98 ? 7.082 1.157 8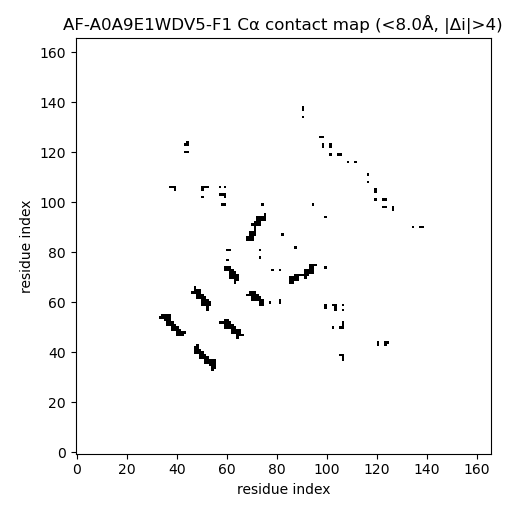.691 1.00 91.56 98 GLY A C 1
ATOM 743 O O . GLY A 1 98 ? 6.033 1.569 9.174 1.00 91.56 98 GLY A O 1
ATOM 744 N N . MET A 1 99 ? 7.158 0.675 7.451 1.00 91.94 99 MET A N 1
ATOM 745 C CA . MET A 1 99 ? 6.023 0.657 6.532 1.00 91.94 99 MET A CA 1
ATOM 746 C C . MET A 1 99 ? 4.868 -0.196 7.068 1.00 91.94 99 MET A C 1
ATOM 748 O O . MET A 1 99 ? 3.715 0.207 6.954 1.00 91.94 99 MET A O 1
ATOM 752 N N . GLN A 1 100 ? 5.148 -1.344 7.693 1.00 95.69 100 GLN A N 1
ATOM 753 C CA . GLN A 1 100 ? 4.119 -2.173 8.329 1.00 95.69 100 GLN A CA 1
ATOM 754 C C . GLN A 1 100 ? 3.405 -1.404 9.449 1.00 95.69 100 GLN A C 1
ATOM 756 O O . GLN A 1 100 ? 2.180 -1.402 9.508 1.00 95.69 100 GLN A O 1
ATOM 761 N N . ALA A 1 101 ? 4.149 -0.725 10.326 1.00 95.19 101 ALA A N 1
ATOM 762 C CA . ALA A 1 101 ? 3.559 0.055 11.410 1.00 95.19 101 ALA A CA 1
ATOM 763 C C . ALA A 1 101 ? 2.693 1.210 10.880 1.00 95.19 101 ALA A C 1
ATOM 765 O O . ALA A 1 101 ? 1.565 1.392 11.340 1.00 95.19 101 ALA A O 1
ATOM 766 N N . THR A 1 102 ? 3.183 1.949 9.881 1.00 94.25 102 THR A N 1
ATOM 767 C CA . THR A 1 102 ? 2.437 3.042 9.244 1.00 94.25 102 THR A CA 1
ATOM 768 C C . THR A 1 102 ? 1.174 2.529 8.546 1.00 94.25 102 THR A C 1
ATOM 770 O O . THR A 1 102 ? 0.100 3.098 8.720 1.00 94.25 102 THR A O 1
ATOM 773 N N . THR A 1 103 ? 1.257 1.421 7.808 1.00 94.31 103 THR A N 1
ATOM 774 C CA . THR A 1 103 ? 0.118 0.869 7.049 1.00 94.31 103 THR A CA 1
ATOM 775 C C . THR A 1 103 ? -0.923 0.189 7.935 1.00 94.31 103 THR A C 1
ATOM 777 O O . THR A 1 103 ? -2.110 0.283 7.644 1.00 94.31 103 THR A O 1
ATOM 780 N N . ASN A 1 104 ? -0.541 -0.381 9.081 1.00 96.12 104 ASN A N 1
ATOM 781 C CA . ASN A 1 104 ? -1.513 -0.863 10.069 1.00 96.12 104 ASN A CA 1
ATOM 782 C C . ASN A 1 104 ? -2.402 0.270 10.607 1.00 96.12 104 ASN A C 1
ATOM 784 O O . ASN A 1 104 ? -3.591 0.062 10.833 1.00 96.12 104 ASN A O 1
ATOM 788 N N . ARG A 1 105 ? -1.860 1.485 10.778 1.00 95.00 105 ARG A N 1
ATOM 789 C CA . ARG A 1 105 ? -2.648 2.649 11.227 1.00 95.00 105 ARG A CA 1
ATOM 790 C C . ARG A 1 105 ? -3.711 3.049 10.204 1.00 95.00 105 ARG A C 1
ATOM 792 O O . ARG A 1 105 ? -4.791 3.480 10.596 1.00 95.00 105 ARG A O 1
ATOM 799 N N . ILE A 1 106 ? -3.432 2.855 8.913 1.00 93.75 106 ILE A N 1
ATOM 800 C CA . ILE A 1 106 ? -4.371 3.148 7.821 1.00 93.75 106 ILE A CA 1
ATOM 801 C C . ILE A 1 106 ? -5.656 2.322 7.943 1.00 93.75 106 ILE A C 1
ATOM 803 O O . ILE A 1 106 ? -6.723 2.811 7.575 1.00 93.75 106 ILE A O 1
ATOM 807 N N . LEU A 1 107 ? -5.591 1.108 8.500 1.00 94.12 107 LEU A N 1
ATOM 808 C CA . LEU A 1 107 ? -6.782 0.282 8.692 1.00 94.12 107 LEU A CA 1
ATOM 809 C C . LEU A 1 107 ? -7.858 1.010 9.505 1.00 94.12 107 LEU A C 1
ATOM 811 O O . LEU A 1 107 ? -9.029 0.778 9.255 1.00 94.12 107 LEU A O 1
ATOM 815 N N . ASN A 1 108 ? -7.507 1.920 10.417 1.00 91.38 108 ASN A N 1
ATOM 816 C CA . ASN A 1 108 ? -8.467 2.666 11.244 1.00 91.38 108 ASN A CA 1
ATOM 817 C C . ASN A 1 108 ? -8.599 4.132 10.823 1.00 91.38 108 ASN A C 1
ATOM 819 O O . ASN A 1 108 ? -8.854 4.997 11.653 1.00 91.38 108 ASN A O 1
ATOM 823 N N . ARG A 1 109 ? -8.396 4.424 9.535 1.00 87.00 109 ARG A N 1
ATOM 824 C CA . ARG A 1 109 ? -8.352 5.799 9.033 1.00 87.00 109 ARG A CA 1
ATOM 825 C C . ARG A 1 109 ? -9.580 6.638 9.375 1.00 87.00 109 ARG A C 1
ATOM 827 O O . ARG A 1 109 ? -9.438 7.812 9.683 1.00 87.00 109 ARG A O 1
ATOM 834 N N . GLU A 1 110 ? -10.760 6.036 9.314 1.00 87.38 110 GLU A N 1
ATOM 835 C CA . GLU A 1 110 ? -12.035 6.695 9.620 1.00 87.38 110 GLU A CA 1
ATOM 836 C C . GLU A 1 110 ? -12.099 7.302 11.034 1.00 87.38 110 GLU A C 1
ATOM 838 O O . GLU A 1 110 ? -12.854 8.246 11.256 1.00 87.38 110 GLU A O 1
ATOM 843 N N . ASP A 1 111 ? -11.262 6.817 11.954 1.00 90.19 111 ASP A N 1
ATOM 844 C CA . ASP A 1 111 ? -11.188 7.275 13.341 1.00 90.19 111 ASP A CA 1
ATOM 845 C C . ASP A 1 111 ? -10.018 8.247 13.600 1.00 90.19 111 ASP A C 1
ATOM 847 O O . ASP A 1 111 ? -9.821 8.688 14.735 1.00 90.19 111 ASP A O 1
ATOM 851 N N . LEU A 1 112 ? -9.213 8.574 12.580 1.00 91.19 112 LEU A N 1
ATOM 852 C CA . LEU A 1 112 ? -8.018 9.403 12.739 1.00 91.19 112 LEU A CA 1
ATOM 853 C C . LEU A 1 112 ? -8.340 10.898 12.772 1.00 91.19 112 LEU A C 1
ATOM 855 O O . LEU A 1 112 ? -9.166 11.418 12.024 1.00 91.19 112 LEU A O 1
ATOM 859 N N . SER A 1 113 ? -7.597 11.626 13.601 1.00 94.44 113 SER A N 1
ATOM 860 C CA . SER A 1 113 ? -7.519 13.081 13.521 1.00 94.44 113 SER A CA 1
ATOM 861 C C . SER A 1 113 ? -6.670 13.536 12.329 1.00 94.44 113 SER A C 1
ATOM 863 O O . SER A 1 113 ? -5.768 12.832 11.875 1.00 94.44 113 SER A O 1
ATOM 865 N N . LEU A 1 114 ? -6.873 14.781 11.884 1.00 93.31 114 LEU A N 1
ATOM 866 C CA . LEU A 1 114 ? -6.083 15.384 10.801 1.00 93.31 114 LEU A CA 1
ATOM 867 C C . LEU A 1 114 ? -4.566 15.321 11.064 1.00 93.31 114 LEU A C 1
ATOM 869 O O . LEU A 1 114 ? -3.777 15.069 10.158 1.00 93.31 114 LEU A O 1
ATOM 873 N N . THR A 1 115 ? -4.140 15.530 12.313 1.00 94.50 115 THR A N 1
ATOM 874 C CA . THR A 1 115 ? -2.721 15.453 12.694 1.00 94.50 115 THR A CA 1
ATOM 875 C C . THR A 1 115 ? -2.163 14.040 12.519 1.00 94.50 115 THR A C 1
ATOM 877 O O . THR A 1 115 ? -1.018 13.873 12.098 1.00 94.50 115 THR A O 1
ATOM 880 N N . GLU A 1 116 ? -2.959 13.013 12.821 1.00 93.69 116 GLU A N 1
ATOM 881 C CA . GLU A 1 116 ? -2.563 11.618 12.630 1.00 93.69 116 GLU A CA 1
ATOM 882 C C . GLU A 1 116 ? -2.506 11.249 11.150 1.00 93.69 116 GLU A C 1
ATOM 884 O O . GLU A 1 116 ? -1.549 10.594 10.739 1.00 93.69 116 GLU A O 1
ATOM 889 N N . GLU A 1 117 ? -3.459 11.714 10.340 1.00 92.00 117 GLU A N 1
ATOM 890 C CA . GLU A 1 117 ? -3.432 11.527 8.886 1.00 92.00 117 GLU A CA 1
ATOM 891 C C . GLU A 1 117 ? -2.195 12.178 8.248 1.00 92.00 117 GLU A C 1
ATOM 893 O O . GLU A 1 117 ? -1.515 11.559 7.423 1.00 92.00 117 GLU A O 1
ATOM 898 N N . LEU A 1 118 ? -1.843 13.398 8.668 1.00 91.88 118 LEU A N 1
ATOM 899 C CA . LEU A 1 118 ? -0.627 14.081 8.217 1.00 91.88 118 LEU A CA 1
ATOM 900 C C . LEU A 1 118 ? 0.638 13.329 8.648 1.00 91.88 118 LEU A C 1
ATOM 902 O O . LEU A 1 118 ? 1.555 13.164 7.844 1.00 91.88 118 LEU A O 1
ATOM 906 N N . SER A 1 119 ? 0.679 12.822 9.884 1.00 94.12 119 SER A N 1
ATOM 907 C CA . SER A 1 119 ? 1.780 11.983 10.376 1.00 94.12 119 SER A CA 1
ATOM 908 C C . SER A 1 119 ? 1.941 10.711 9.540 1.00 94.12 119 SER A C 1
ATOM 910 O O . SER A 1 119 ? 3.058 10.403 9.129 1.00 94.12 119 SER A O 1
ATOM 912 N N . ILE A 1 120 ? 0.846 10.005 9.237 1.00 92.31 120 ILE A N 1
ATOM 913 C CA . ILE A 1 120 ? 0.871 8.824 8.360 1.00 92.31 120 ILE A CA 1
ATOM 914 C C . ILE A 1 120 ? 1.390 9.210 6.978 1.00 92.31 120 ILE A C 1
ATOM 916 O O . ILE A 1 120 ? 2.265 8.537 6.444 1.00 92.31 120 ILE A O 1
ATOM 920 N N . THR A 1 121 ? 0.899 10.311 6.413 1.00 91.06 121 THR A N 1
ATOM 921 C CA . THR A 1 121 ? 1.315 10.781 5.086 1.00 91.06 121 THR A CA 1
ATOM 922 C C . THR A 1 121 ? 2.819 11.065 5.037 1.00 91.06 121 THR A C 1
ATOM 924 O O . THR A 1 121 ? 3.505 10.593 4.131 1.00 91.06 121 THR A O 1
ATOM 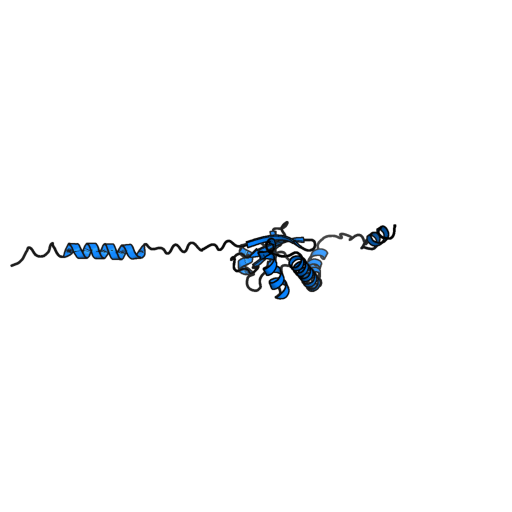927 N N . MET A 1 122 ? 3.368 11.763 6.035 1.00 92.69 122 MET A N 1
ATOM 928 C CA . MET A 1 122 ? 4.810 12.035 6.130 1.00 92.69 122 MET A CA 1
ATOM 929 C C . MET A 1 122 ? 5.646 10.755 6.276 1.00 92.69 122 MET A C 1
ATOM 931 O O . MET A 1 122 ? 6.706 10.625 5.653 1.00 92.69 122 MET A O 1
ATOM 935 N N . GLU A 1 123 ? 5.173 9.795 7.073 1.00 93.38 123 GLU A N 1
ATOM 936 C CA . GLU A 1 123 ? 5.816 8.487 7.219 1.00 93.38 123 GLU A CA 1
ATOM 937 C C . GLU A 1 123 ? 5.788 7.691 5.910 1.00 93.38 123 GLU A C 1
ATOM 939 O O . GLU A 1 123 ? 6.802 7.104 5.533 1.00 93.38 123 GLU A O 1
ATOM 944 N N . LEU A 1 124 ? 4.669 7.694 5.179 1.00 90.81 124 LEU A N 1
ATOM 945 C CA . LEU A 1 124 ? 4.561 7.047 3.870 1.00 90.81 124 LEU A CA 1
ATOM 946 C C . LEU A 1 124 ? 5.531 7.664 2.859 1.00 90.81 124 LEU A C 1
ATOM 948 O O . LEU A 1 124 ? 6.238 6.920 2.182 1.00 90.81 124 LEU A O 1
ATOM 952 N N . ILE A 1 125 ? 5.626 8.999 2.799 1.00 90.19 125 ILE A N 1
ATOM 953 C CA . ILE A 1 125 ? 6.589 9.705 1.935 1.00 90.19 125 ILE A CA 1
ATOM 954 C C . ILE A 1 125 ? 8.016 9.272 2.276 1.00 90.19 125 ILE A C 1
ATOM 956 O O . ILE A 1 125 ? 8.785 8.909 1.391 1.00 90.19 125 ILE A O 1
ATOM 960 N N . THR A 1 126 ? 8.371 9.265 3.560 1.00 91.69 126 THR A N 1
ATOM 961 C CA . THR A 1 126 ? 9.729 8.923 4.003 1.00 91.69 126 THR A CA 1
ATOM 962 C C . THR A 1 126 ? 10.071 7.466 3.693 1.00 91.69 126 THR A C 1
ATOM 964 O O . THR A 1 126 ? 11.150 7.177 3.173 1.00 91.69 126 THR A O 1
ATOM 967 N N . ASN A 1 127 ? 9.144 6.539 3.955 1.00 88.62 127 ASN A N 1
ATOM 968 C CA . ASN A 1 127 ? 9.323 5.130 3.615 1.00 88.62 127 ASN A CA 1
ATOM 969 C C . ASN A 1 127 ? 9.423 4.921 2.094 1.00 88.62 127 ASN A C 1
ATOM 971 O O . ASN A 1 127 ? 10.244 4.120 1.647 1.00 88.62 127 ASN A O 1
ATOM 975 N N . TYR A 1 128 ? 8.637 5.651 1.296 1.00 85.88 128 TYR A N 1
ATOM 976 C CA . TYR A 1 128 ? 8.727 5.620 -0.163 1.00 85.88 128 TYR A CA 1
ATOM 977 C C . TYR A 1 128 ? 10.080 6.127 -0.656 1.00 85.88 128 TYR A C 1
ATOM 979 O O . TYR A 1 128 ? 10.729 5.436 -1.432 1.00 85.88 128 TYR A O 1
ATOM 987 N N . LEU A 1 129 ? 10.555 7.277 -0.174 1.00 88.31 129 LEU A N 1
ATOM 988 C CA . LEU A 1 129 ? 11.857 7.824 -0.567 1.00 88.31 129 LEU A CA 1
ATOM 989 C C . LEU A 1 129 ? 13.007 6.868 -0.227 1.00 88.31 129 LEU A C 1
ATOM 991 O O . LEU A 1 129 ? 13.933 6.715 -1.021 1.00 88.31 129 LEU A O 1
ATOM 995 N N . ALA A 1 130 ? 12.927 6.176 0.912 1.00 87.69 130 ALA A N 1
ATOM 996 C CA . ALA A 1 130 ? 13.900 5.155 1.288 1.00 87.69 130 ALA A CA 1
ATOM 997 C C . ALA A 1 130 ? 13.849 3.914 0.374 1.00 87.69 130 ALA A C 1
ATOM 999 O O . ALA A 1 130 ? 14.883 3.305 0.103 1.00 87.69 130 ALA A O 1
ATOM 1000 N N . ALA A 1 131 ? 12.661 3.535 -0.104 1.00 84.06 131 ALA A N 1
ATOM 1001 C CA . ALA A 1 131 ? 12.465 2.399 -1.004 1.00 84.06 131 ALA A CA 1
ATOM 1002 C C . ALA A 1 131 ? 12.691 2.744 -2.487 1.00 84.06 131 ALA A C 1
ATOM 1004 O O . ALA A 1 131 ? 12.988 1.858 -3.284 1.00 84.06 131 ALA A O 1
ATOM 1005 N N . LYS A 1 132 ? 12.585 4.017 -2.873 1.00 85.56 132 LYS A N 1
ATOM 1006 C CA . LYS A 1 132 ? 12.633 4.463 -4.268 1.00 85.56 132 LYS A CA 1
ATOM 1007 C C . LYS A 1 132 ? 13.841 3.925 -5.050 1.00 85.56 132 LYS A C 1
ATOM 1009 O O . LYS A 1 132 ? 13.615 3.392 -6.132 1.00 85.56 132 LYS A O 1
ATOM 1014 N N . PRO A 1 133 ? 15.085 3.938 -4.530 1.00 88.50 133 PRO A N 1
ATOM 1015 C CA . PRO A 1 133 ? 16.226 3.412 -5.279 1.00 88.50 133 PRO A CA 1
ATOM 1016 C C . PRO A 1 133 ? 16.093 1.932 -5.661 1.00 88.50 133 PRO A C 1
ATOM 1018 O O . PRO A 1 133 ? 16.536 1.532 -6.735 1.00 88.50 133 PRO A O 1
ATOM 1021 N N . SER A 1 134 ? 15.494 1.100 -4.801 1.00 87.00 134 SER A N 1
ATOM 1022 C CA . SER A 1 134 ? 15.307 -0.323 -5.104 1.00 87.00 134 SER A CA 1
ATOM 1023 C C . SER A 1 134 ? 14.146 -0.561 -6.069 1.00 87.00 134 SER A C 1
ATOM 1025 O O . SER A 1 134 ? 14.240 -1.459 -6.907 1.00 87.00 134 SER A O 1
ATOM 1027 N N . ILE A 1 135 ? 13.094 0.260 -5.991 1.00 84.00 135 ILE A N 1
ATOM 1028 C CA . ILE A 1 135 ? 11.978 0.264 -6.946 1.00 84.00 135 ILE A CA 1
ATOM 1029 C C . ILE A 1 135 ? 12.487 0.660 -8.337 1.00 84.00 135 ILE A C 1
ATOM 1031 O O . ILE A 1 135 ? 12.307 -0.103 -9.284 1.00 84.00 135 ILE A O 1
ATOM 1035 N N . ASP A 1 136 ? 13.205 1.781 -8.444 1.00 87.50 136 ASP A N 1
ATOM 1036 C CA . ASP A 1 136 ? 13.782 2.272 -9.700 1.00 87.50 136 ASP A CA 1
ATOM 1037 C C . ASP A 1 136 ? 14.736 1.230 -10.308 1.00 87.50 136 ASP A C 1
ATOM 1039 O O . ASP A 1 136 ? 14.655 0.911 -11.491 1.00 87.50 136 ASP A O 1
ATOM 1043 N N . ALA A 1 137 ? 15.591 0.608 -9.486 1.00 90.62 137 ALA A N 1
ATOM 1044 C CA . ALA A 1 137 ? 16.495 -0.448 -9.940 1.00 90.62 137 ALA A CA 1
ATOM 1045 C C . ALA A 1 137 ? 15.771 -1.720 -10.416 1.00 90.62 137 ALA A C 1
ATOM 1047 O O . ALA A 1 137 ? 16.328 -2.479 -11.212 1.00 90.62 137 ALA A O 1
ATOM 1048 N N . CYS A 1 138 ? 14.566 -1.996 -9.913 1.00 90.88 138 CYS A N 1
ATOM 1049 C CA . CYS A 1 138 ? 13.738 -3.088 -10.409 1.00 90.88 138 CYS A CA 1
ATOM 1050 C C . CYS A 1 138 ? 13.085 -2.712 -11.743 1.00 90.88 138 CYS A C 1
ATOM 1052 O O . CYS A 1 138 ? 13.202 -3.480 -12.697 1.00 90.88 138 CYS A O 1
ATOM 1054 N N . ASN A 1 139 ? 12.481 -1.525 -11.833 1.00 85.88 139 ASN A N 1
ATOM 1055 C CA . ASN A 1 139 ? 11.823 -1.027 -13.043 1.00 85.88 139 ASN A CA 1
ATOM 1056 C C . ASN A 1 139 ? 12.798 -0.895 -14.222 1.00 85.88 139 ASN A C 1
ATOM 1058 O O . ASN A 1 139 ? 12.496 -1.382 -15.311 1.00 85.88 139 ASN A O 1
ATOM 1062 N N . ALA A 1 140 ? 14.013 -0.389 -13.987 1.00 89.06 140 ALA A N 1
ATOM 1063 C CA . ALA A 1 140 ? 15.051 -0.233 -15.010 1.00 89.06 140 ALA A CA 1
ATOM 1064 C C . ALA A 1 140 ? 15.424 -1.550 -15.723 1.00 89.06 140 ALA A C 1
ATOM 1066 O O . ALA A 1 140 ? 15.855 -1.544 -16.875 1.00 89.06 140 ALA A O 1
ATOM 1067 N N . ARG A 1 141 ? 15.232 -2.709 -15.073 1.00 87.50 141 ARG A N 1
ATOM 1068 C CA . ARG A 1 141 ? 15.461 -4.032 -15.694 1.00 87.50 141 ARG A CA 1
ATOM 1069 C C . ARG A 1 141 ? 14.452 -4.356 -16.790 1.00 87.50 141 ARG A C 1
ATOM 1071 O O . ARG A 1 141 ? 14.694 -5.260 -17.583 1.00 87.50 141 ARG A O 1
ATOM 1078 N N . PHE A 1 142 ? 13.321 -3.663 -16.794 1.00 82.00 142 PHE A N 1
ATOM 1079 C CA . PHE A 1 142 ? 12.212 -3.885 -17.709 1.00 82.00 142 PHE A CA 1
ATOM 1080 C C . PHE A 1 142 ? 11.997 -2.705 -18.662 1.00 82.00 142 PHE A C 1
ATOM 1082 O O . PHE A 1 142 ? 11.526 -2.932 -19.770 1.00 82.00 142 PHE A O 1
ATOM 1089 N N . GLU A 1 143 ? 12.398 -1.490 -18.278 1.00 67.56 143 GLU A N 1
ATOM 1090 C CA . GLU A 1 143 ? 12.380 -0.301 -19.148 1.00 67.56 143 GLU A CA 1
ATOM 1091 C C . GLU A 1 143 ? 13.330 -0.440 -20.346 1.00 67.56 143 GLU A C 1
ATOM 1093 O O . GLU A 1 143 ? 13.016 0.027 -21.432 1.00 67.56 143 GLU A O 1
ATOM 1098 N N . GLY A 1 144 ? 14.435 -1.185 -20.211 1.00 57.16 144 GLY A N 1
ATOM 1099 C CA . GLY A 1 144 ? 15.324 -1.508 -21.339 1.00 57.16 144 GLY A CA 1
ATOM 1100 C C . GLY A 1 144 ? 14.727 -2.457 -22.391 1.00 57.16 144 GLY A C 1
ATOM 1101 O O . GLY A 1 144 ? 15.415 -2.805 -23.347 1.00 57.16 144 GLY A O 1
ATOM 1102 N N . ASN A 1 145 ? 13.483 -2.911 -22.203 1.00 51.97 145 ASN A N 1
ATOM 1103 C CA . ASN A 1 145 ? 12.768 -3.828 -23.095 1.00 51.97 145 ASN A CA 1
ATOM 1104 C C . ASN A 1 145 ? 11.481 -3.209 -23.680 1.00 51.97 145 ASN A C 1
ATOM 1106 O O . ASN A 1 145 ? 10.742 -3.894 -24.387 1.00 51.97 145 ASN A O 1
ATOM 1110 N N . SER A 1 146 ? 11.203 -1.945 -23.357 1.00 50.81 146 SER A N 1
ATOM 1111 C CA . SER A 1 146 ? 10.184 -1.107 -23.983 1.00 50.81 146 SER A CA 1
ATOM 1112 C C . SER A 1 146 ? 10.908 -0.022 -24.764 1.00 50.81 146 SER A C 1
ATOM 1114 O O . SER A 1 146 ? 11.692 0.719 -24.177 1.00 50.81 146 SER A O 1
ATOM 1116 N N . ASP A 1 147 ? 10.679 0.020 -26.073 1.00 49.16 147 ASP A N 1
ATOM 1117 C CA . ASP A 1 147 ? 11.261 1.005 -26.979 1.00 49.16 147 ASP A CA 1
ATOM 1118 C C . ASP A 1 147 ? 11.188 2.430 -26.407 1.00 49.16 147 ASP A C 1
ATOM 1120 O O . ASP A 1 147 ? 10.206 2.805 -25.765 1.00 49.16 147 ASP A O 1
ATOM 1124 N N . GLU A 1 148 ? 12.262 3.182 -26.649 1.00 50.16 148 GLU A N 1
ATOM 1125 C CA . GLU A 1 148 ? 12.487 4.593 -26.329 1.00 50.16 148 GLU A CA 1
ATOM 1126 C C . GLU A 1 148 ? 11.195 5.413 -26.171 1.00 50.16 148 GLU A C 1
ATOM 1128 O O . GLU A 1 148 ? 10.611 5.897 -27.140 1.00 50.16 148 GLU A O 1
ATOM 1133 N N . ALA A 1 149 ? 10.776 5.633 -24.926 1.00 43.53 149 ALA A N 1
ATOM 1134 C CA . ALA A 1 149 ? 9.957 6.783 -24.586 1.00 43.53 149 ALA A CA 1
ATOM 1135 C C . ALA A 1 149 ? 10.896 7.842 -24.004 1.00 43.53 149 ALA A C 1
ATOM 1137 O O . ALA A 1 149 ? 11.238 7.805 -22.822 1.00 43.53 149 ALA A O 1
ATOM 1138 N N . GLU A 1 150 ? 11.351 8.761 -24.858 1.00 40.72 150 GLU A N 1
ATOM 1139 C CA . GLU A 1 150 ? 11.927 10.036 -24.429 1.00 40.72 150 GLU A CA 1
ATOM 1140 C C . GLU A 1 150 ? 10.991 10.675 -23.397 1.00 40.72 150 GLU A C 1
ATOM 1142 O O . GLU A 1 150 ? 9.890 11.125 -23.717 1.00 40.72 150 GLU A O 1
ATOM 1147 N N . LEU A 1 151 ? 11.421 10.708 -22.136 1.00 45.06 151 LEU A N 1
ATOM 1148 C CA . LEU A 1 151 ? 10.831 11.602 -21.152 1.00 45.06 151 LEU A CA 1
ATOM 1149 C C . LEU A 1 151 ? 11.148 13.031 -21.615 1.00 45.06 151 LEU A C 1
ATOM 1151 O O . LEU A 1 151 ? 12.333 13.345 -21.771 1.00 45.06 151 LEU A O 1
ATOM 1155 N N . PRO A 1 152 ? 10.153 13.910 -21.845 1.00 41.72 152 PRO A N 1
ATOM 1156 C CA . PRO A 1 152 ? 10.452 15.305 -22.114 1.00 41.72 152 PRO A CA 1
ATOM 1157 C C . PRO A 1 152 ? 11.235 15.866 -20.924 1.00 41.72 152 PRO A C 1
ATOM 1159 O O . PRO A 1 152 ? 10.829 15.734 -19.770 1.00 41.72 152 PRO A O 1
ATOM 1162 N N . SER A 1 153 ? 12.373 16.490 -21.218 1.00 44.66 153 SER A N 1
ATOM 1163 C CA . SER A 1 153 ? 13.310 17.093 -20.262 1.00 44.66 153 SER A CA 1
ATOM 1164 C C . SER A 1 153 ? 12.760 18.325 -19.530 1.00 44.66 153 SER A C 1
ATOM 1166 O O . SER A 1 153 ? 13.523 19.082 -18.937 1.00 44.66 153 SER A O 1
ATOM 1168 N N . GLU A 1 154 ? 11.454 18.559 -19.576 1.00 46.69 154 GLU A N 1
ATOM 1169 C CA . GLU A 1 154 ? 10.794 19.737 -19.013 1.00 46.69 154 GLU A CA 1
ATOM 1170 C C . GLU A 1 154 ? 10.408 19.431 -17.557 1.00 46.69 154 GLU A C 1
ATOM 1172 O O . GLU A 1 154 ? 9.245 19.300 -17.182 1.00 46.69 154 GLU A O 1
ATOM 1177 N N . GLY A 1 155 ? 11.432 19.205 -16.734 1.00 36.44 155 GLY A N 1
ATOM 1178 C CA . GLY A 1 155 ? 11.289 18.974 -15.305 1.00 36.44 155 GLY A CA 1
ATOM 1179 C C . GLY A 1 155 ? 11.192 20.290 -14.545 1.00 36.44 155 GLY A C 1
ATOM 1180 O O . GL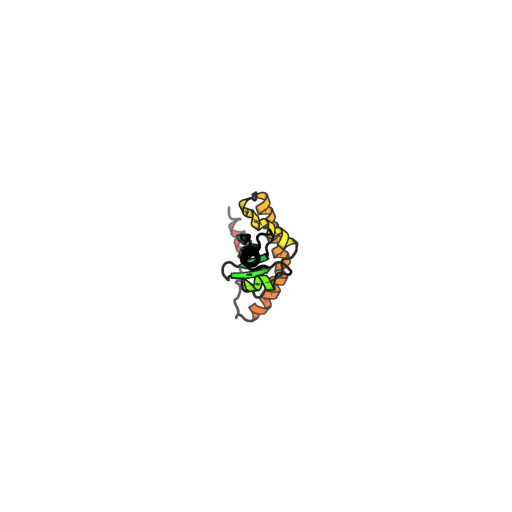Y A 1 155 ? 12.143 21.055 -14.579 1.00 36.44 155 GLY A O 1
ATOM 1181 N N . PHE A 1 156 ? 10.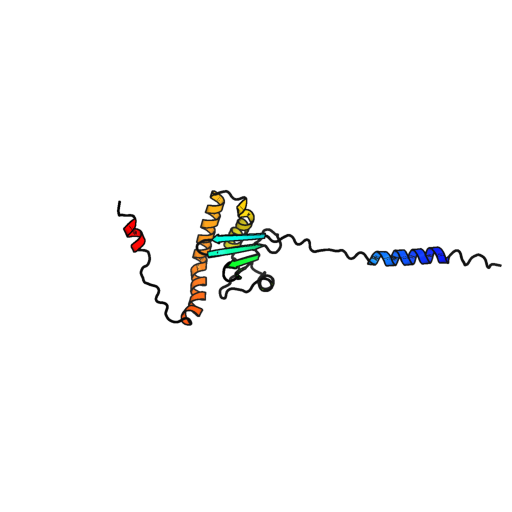085 20.488 -13.820 1.00 42.69 156 PHE A N 1
ATOM 1182 C CA . PHE A 1 156 ? 9.888 21.361 -12.644 1.00 42.69 156 PHE A CA 1
ATOM 1183 C C . PHE A 1 156 ? 10.266 22.860 -12.715 1.00 42.69 156 PHE A C 1
ATOM 1185 O O . PHE A 1 156 ? 9.755 23.618 -11.898 1.00 42.69 156 PHE A O 1
ATOM 1192 N N . SER A 1 157 ? 11.065 23.328 -13.675 1.00 44.31 157 SER A N 1
ATOM 1193 C CA . SER A 1 157 ? 11.516 24.721 -13.782 1.00 44.31 157 SER A CA 1
ATOM 1194 C C . SER A 1 157 ? 10.425 25.668 -14.273 1.00 44.31 157 SER A C 1
ATOM 1196 O O . SER A 1 157 ? 10.420 26.836 -13.914 1.00 44.31 157 SER A O 1
ATOM 1198 N N . GLN A 1 158 ? 9.466 25.167 -15.055 1.00 46.50 158 GLN A N 1
ATOM 1199 C CA . GLN A 1 158 ? 8.365 25.981 -15.579 1.00 46.50 158 GLN A CA 1
ATOM 1200 C C . GLN A 1 158 ? 7.255 26.219 -14.543 1.00 46.50 158 GLN A C 1
ATOM 1202 O O . GLN A 1 158 ? 6.439 27.117 -14.710 1.00 46.50 158 GLN A O 1
ATOM 1207 N N . PHE A 1 159 ? 7.221 25.433 -13.460 1.00 43.09 159 PHE A N 1
ATOM 1208 C CA . PHE A 1 159 ? 6.249 25.636 -12.388 1.00 43.09 159 PHE A CA 1
ATOM 1209 C C . PHE A 1 159 ? 6.652 26.790 -11.462 1.00 43.09 159 PHE A C 1
ATOM 1211 O O . PHE A 1 159 ? 5.766 27.437 -10.927 1.00 43.09 159 PHE A O 1
ATOM 1218 N N . GLU A 1 160 ? 7.947 27.082 -11.283 1.00 51.22 160 GLU A N 1
ATOM 1219 C CA . GLU A 1 160 ? 8.401 28.203 -10.438 1.00 51.22 160 GLU A CA 1
ATOM 1220 C C . GLU A 1 160 ? 8.183 29.576 -11.104 1.00 51.22 160 GLU A C 1
ATOM 1222 O O . GLU A 1 160 ? 7.901 30.547 -10.410 1.00 51.22 160 GLU A O 1
ATOM 1227 N N . GLU A 1 161 ? 8.220 29.659 -12.440 1.00 50.50 161 GLU A N 1
ATOM 1228 C CA . GLU A 1 161 ? 8.085 30.932 -13.173 1.00 50.50 161 GLU A CA 1
ATOM 1229 C C . GLU A 1 161 ? 6.675 31.556 -13.112 1.00 50.50 161 GLU A C 1
ATOM 1231 O O . GLU A 1 161 ? 6.539 32.760 -13.320 1.00 50.50 161 GLU A O 1
ATOM 1236 N N . ASP A 1 162 ? 5.633 30.777 -12.796 1.00 51.72 162 ASP A N 1
ATOM 1237 C CA . ASP A 1 162 ? 4.238 31.256 -12.753 1.00 51.72 162 ASP A CA 1
ATOM 1238 C C . ASP A 1 162 ? 3.827 31.818 -11.373 1.00 51.72 162 ASP A C 1
ATOM 1240 O O . ASP A 1 162 ? 2.820 32.511 -11.259 1.00 51.72 162 ASP A O 1
ATOM 1244 N N . TRP A 1 163 ? 4.613 31.568 -10.314 1.00 58.88 163 TRP A N 1
ATOM 1245 C CA . TRP A 1 163 ? 4.335 32.070 -8.954 1.00 58.88 163 TRP A CA 1
ATOM 1246 C C . TRP A 1 163 ? 5.013 33.405 -8.628 1.00 58.88 163 TRP A C 1
ATOM 1248 O O . TRP A 1 163 ? 4.607 34.074 -7.681 1.00 58.88 163 TRP A O 1
ATOM 1258 N N . ASP A 1 164 ? 6.016 33.806 -9.412 1.00 52.72 164 ASP A N 1
ATOM 1259 C CA . ASP A 1 164 ? 6.731 35.080 -9.249 1.00 52.72 164 ASP A CA 1
ATOM 1260 C C . ASP A 1 164 ? 6.105 36.229 -10.068 1.00 52.72 164 ASP A C 1
ATOM 1262 O O . ASP A 1 164 ? 6.629 37.347 -10.096 1.00 52.72 164 ASP A O 1
ATOM 1266 N N . ALA A 1 165 ? 4.980 35.970 -10.740 1.00 54.66 165 ALA A N 1
ATOM 1267 C CA . ALA A 1 165 ? 4.239 36.939 -11.541 1.00 54.66 165 ALA A CA 1
ATOM 1268 C C . ALA A 1 165 ? 3.009 37.500 -10.795 1.00 54.66 165 ALA A C 1
ATOM 1270 O O . ALA A 1 165 ? 1.892 37.439 -11.308 1.00 54.66 165 ALA A O 1
ATOM 1271 N N . GLU A 1 166 ? 3.215 38.091 -9.613 1.00 45.59 166 GLU A N 1
ATOM 1272 C CA . GLU A 1 166 ? 2.261 39.031 -8.986 1.00 45.59 166 GLU A CA 1
ATOM 1273 C C . GLU A 1 166 ? 2.918 40.371 -8.620 1.00 45.59 166 GLU A C 1
ATOM 1275 O O . GLU A 1 166 ? 3.954 40.379 -7.914 1.00 45.59 166 GLU A O 1
#

Radius of gyration: 30.38 Å; Cα contacts (8 Å, |Δi|>4): 156; chains: 1; bounding box: 57×112×63 Å

pLDDT: mean 77.22, std 20.54, range [36.44, 97.69]

Mean predicted aligned error: 15.34 Å

Sequence (166 aa):
MSILSLCKKMRPILLSVVLVLAACAQTPSIAPQQVAGKTVCDTYLIQSMCVQDLQGDGVVDLIYFTDTEEIFMYRSGKRDSVAEVMPFHRCAVPLNAGMQATTNRILNREDLSLTEELSITMELITNYLAAKPSIDACNARFEGNSDEAELPSEGFSQFEEDWDAE

Nearest PDB structures (foldseek):
  5bw0-assembly4_H  TM=4.527E-01  e=3.499E+00  Pseudomonas aeruginosa PAO1
  2ae3-assembly1_B  TM=3.850E-01  e=7.603E+00  Pseudomonas sp. GK16

Secondary structure (DSSP, 8-state):
--SSSSTTSSHHHHHHHHHHHTTT-------------EEEEEEETTEEEEEEESSSSSS--EEEETTTTEEEEE-TT-HHHHHTTSPEEEEEEEPPHHHHHHHHHHTTGGG--HHHHHHHHHHHHHHHHHHHHHHHHHHHHHHTTS------S--SHHHHTTTS--

Foldseek 3Di:
DDDPPDPPPVVVVVVVVVVVVVVVPPPVPPPPPQLPKFKDWDDAPNFTKIFIGRRVPLWTAFMAGPPQQATQEGAPPCVVVVCVVTHHDQNRDYDDPLRRVLSSVSSPVVPDDPVNVVVSNVSSVVVCVVCVVSVVVSVVVCVVVDPDDPDPPPPDPVVVVVVVPD